Protein AF-A0A655ATF6-F1 (afdb_monomer_lite)

Sequence (159 aa):
MVSARLAGEVTDMRLTHALRATLPPGATTGDARAELAGIVTDLYSRLARHRIALKLVDRCAPELPDLAEVWFGTGRNAQVDAVQAYLVHRERAGLLILPGPAPMVARTIVELCALWAVHLHFDPSPEPWSIVQPGVIDDDAIAATLAEFVVRATTASSD

Structure (mmCIF, N/CA/C/O backbone):
data_AF-A0A655ATF6-F1
#
_entry.id   AF-A0A655ATF6-F1
#
loop_
_atom_site.group_PDB
_atom_site.id
_atom_site.type_symbol
_atom_site.label_atom_id
_atom_site.label_alt_id
_atom_site.label_comp_id
_atom_site.label_asym_id
_atom_site.label_entity_id
_atom_site.label_seq_id
_atom_site.pdbx_PDB_ins_code
_atom_site.Cartn_x
_atom_site.Cartn_y
_atom_site.Cartn_z
_atom_site.occupancy
_atom_site.B_iso_or_equiv
_atom_site.auth_seq_id
_atom_site.auth_comp_id
_atom_site.auth_asym_id
_atom_site.auth_atom_id
_atom_site.pdbx_PDB_model_num
ATOM 1 N N . MET A 1 1 ? -3.102 -3.665 -25.016 1.00 62.56 1 MET A N 1
ATOM 2 C CA . MET A 1 1 ? -2.881 -5.018 -24.453 1.00 62.56 1 MET A CA 1
ATOM 3 C C . MET A 1 1 ? -2.179 -4.960 -23.090 1.00 62.56 1 MET A C 1
ATOM 5 O O . MET A 1 1 ? -2.731 -5.489 -22.139 1.00 62.56 1 MET A O 1
ATOM 9 N N . VAL A 1 2 ? -1.049 -4.246 -22.947 1.00 62.97 2 VAL A N 1
ATOM 10 C CA . VAL A 1 2 ? -0.370 -4.034 -21.643 1.00 62.97 2 VAL A CA 1
ATOM 11 C C . VAL A 1 2 ? -1.137 -3.075 -20.721 1.00 62.97 2 VAL A C 1
ATOM 13 O O . VAL A 1 2 ? -1.405 -3.429 -19.580 1.00 62.97 2 VAL A O 1
ATOM 16 N N . SER A 1 3 ? -1.589 -1.919 -21.222 1.00 63.81 3 SER A N 1
ATOM 17 C CA . SER A 1 3 ? -2.331 -0.935 -20.409 1.00 63.81 3 SER A CA 1
ATOM 18 C C . SER A 1 3 ? -3.657 -1.478 -19.863 1.00 63.81 3 SER A C 1
ATOM 20 O O . SER A 1 3 ? -4.013 -1.195 -18.729 1.00 63.81 3 SER A O 1
ATOM 22 N N . ALA A 1 4 ? -4.361 -2.313 -20.636 1.00 68.00 4 ALA A N 1
ATOM 23 C CA . ALA A 1 4 ? -5.591 -2.972 -20.188 1.00 68.00 4 ALA A CA 1
ATOM 24 C C . ALA A 1 4 ? -5.324 -4.010 -19.084 1.00 68.00 4 ALA A C 1
ATOM 26 O O . ALA A 1 4 ? -6.085 -4.096 -18.127 1.00 68.00 4 ALA A O 1
ATOM 27 N N . ARG A 1 5 ? -4.218 -4.762 -19.184 1.00 72.50 5 ARG A N 1
ATOM 28 C CA . ARG A 1 5 ? -3.791 -5.698 -18.136 1.00 72.50 5 ARG A CA 1
ATOM 29 C C . ARG A 1 5 ? -3.404 -4.961 -16.855 1.00 72.50 5 ARG A C 1
ATOM 31 O O . ARG A 1 5 ? -3.820 -5.374 -15.784 1.00 72.50 5 ARG A O 1
ATOM 38 N N . LEU A 1 6 ? -2.665 -3.859 -16.971 1.00 69.94 6 LEU A N 1
ATOM 39 C CA . LEU A 1 6 ? -2.302 -3.019 -15.828 1.00 69.94 6 LEU A CA 1
ATOM 40 C C . LEU A 1 6 ? -3.542 -2.405 -15.162 1.00 69.94 6 LEU A C 1
ATOM 42 O O . LEU A 1 6 ? -3.659 -2.431 -13.943 1.00 69.94 6 LEU A O 1
ATOM 46 N N . ALA A 1 7 ? -4.495 -1.911 -15.956 1.00 72.69 7 ALA A N 1
ATOM 47 C CA . ALA A 1 7 ? -5.763 -1.397 -15.445 1.00 72.69 7 ALA A CA 1
ATOM 48 C C . ALA A 1 7 ? -6.583 -2.481 -14.722 1.00 72.69 7 ALA A C 1
ATOM 50 O O . ALA A 1 7 ? -7.186 -2.197 -13.688 1.00 72.69 7 ALA A O 1
ATOM 51 N N . GLY A 1 8 ? -6.571 -3.719 -15.231 1.00 74.62 8 GLY A N 1
ATOM 52 C CA . GLY A 1 8 ? -7.157 -4.878 -14.552 1.00 74.62 8 GLY A CA 1
ATOM 53 C C . GLY A 1 8 ? -6.483 -5.160 -13.209 1.00 74.62 8 GLY A C 1
ATOM 54 O O . GLY A 1 8 ? -7.160 -5.198 -12.189 1.00 74.62 8 GLY A O 1
ATOM 55 N N . GLU A 1 9 ? -5.146 -5.238 -13.183 1.00 80.06 9 GLU A N 1
ATOM 56 C CA . GLU A 1 9 ? -4.386 -5.442 -11.941 1.00 80.06 9 GLU A CA 1
ATOM 57 C C . GLU A 1 9 ? -4.723 -4.373 -10.892 1.00 80.06 9 GLU A C 1
ATOM 59 O O . GLU A 1 9 ? -4.994 -4.731 -9.752 1.00 80.06 9 GLU A O 1
ATOM 64 N N . VAL A 1 10 ? -4.781 -3.090 -11.277 1.00 80.56 10 VAL A N 1
ATOM 65 C CA . VAL A 1 10 ? -5.148 -1.977 -10.380 1.00 80.56 10 VAL A CA 1
ATOM 66 C C . VAL A 1 10 ? -6.594 -2.086 -9.893 1.00 80.56 10 VAL A C 1
ATOM 68 O O . VAL A 1 10 ? -6.868 -1.839 -8.719 1.00 80.56 10 VAL A O 1
ATOM 71 N N . THR A 1 11 ? -7.527 -2.461 -10.771 1.00 82.00 11 THR A N 1
ATOM 72 C CA . THR A 1 11 ? -8.952 -2.592 -10.423 1.00 82.00 11 THR A CA 1
ATOM 73 C C . THR A 1 11 ? -9.174 -3.684 -9.384 1.00 82.00 11 THR A C 1
ATOM 75 O O . THR A 1 11 ? -9.959 -3.484 -8.459 1.00 82.00 11 THR A O 1
ATOM 78 N N . ASP A 1 12 ? -8.435 -4.785 -9.505 1.00 87.19 12 ASP A N 1
ATOM 79 C CA . ASP A 1 12 ? -8.555 -5.958 -8.639 1.00 87.19 12 ASP A CA 1
ATOM 80 C C . ASP A 1 12 ? -7.769 -5.819 -7.324 1.00 87.19 12 ASP A C 1
ATOM 82 O O . ASP A 1 12 ? -7.781 -6.730 -6.489 1.00 87.19 12 ASP A O 1
ATOM 86 N N . MET A 1 13 ? -7.024 -4.723 -7.128 1.00 92.50 13 MET A N 1
ATOM 87 C CA . MET A 1 13 ? -6.278 -4.508 -5.888 1.00 92.50 13 MET A CA 1
ATOM 88 C C . MET A 1 13 ? -7.238 -4.435 -4.707 1.00 92.50 13 MET A C 1
ATOM 90 O O . MET A 1 13 ? -8.232 -3.702 -4.731 1.00 92.50 13 MET A O 1
ATOM 94 N N . ARG A 1 14 ? -6.887 -5.113 -3.611 1.00 96.00 14 ARG A N 1
ATOM 95 C CA . ARG A 1 14 ? -7.656 -5.021 -2.362 1.00 96.00 14 ARG A CA 1
ATOM 96 C C . ARG A 1 14 ? -7.772 -3.580 -1.875 1.00 96.00 14 ARG A C 1
ATOM 98 O O . ARG A 1 14 ? -8.826 -3.197 -1.379 1.00 96.00 14 ARG A O 1
ATOM 105 N N . LEU A 1 15 ? -6.735 -2.768 -2.090 1.00 96.12 15 LEU A N 1
ATOM 106 C CA . LEU A 1 15 ? -6.753 -1.334 -1.799 1.00 96.12 15 LEU A CA 1
ATOM 107 C C . LEU A 1 15 ? -7.844 -0.594 -2.586 1.00 96.12 15 LEU A C 1
ATOM 109 O O . LEU A 1 15 ? -8.611 0.172 -2.008 1.00 96.12 15 LEU A O 1
ATOM 113 N N . THR A 1 16 ? -7.955 -0.858 -3.889 1.00 93.44 16 THR A N 1
ATOM 114 C CA . THR A 1 16 ? -8.984 -0.261 -4.749 1.00 93.44 16 THR A CA 1
ATOM 115 C C . THR A 1 16 ? -10.381 -0.656 -4.285 1.00 93.44 16 THR A C 1
ATOM 117 O O . THR A 1 16 ? -11.270 0.193 -4.206 1.00 93.44 16 THR A O 1
ATOM 120 N N . HIS A 1 17 ? -10.585 -1.923 -3.921 1.00 93.88 17 HIS A N 1
ATOM 121 C CA . HIS A 1 17 ? -11.853 -2.375 -3.351 1.00 93.88 17 HIS A CA 1
ATOM 122 C C . HIS A 1 17 ? -12.163 -1.688 -2.015 1.00 93.88 17 HIS A C 1
ATOM 124 O O . HIS A 1 17 ? -13.267 -1.172 -1.851 1.00 93.88 17 HIS A O 1
ATOM 130 N N . ALA A 1 18 ? -11.195 -1.606 -1.102 1.00 94.50 18 ALA A N 1
ATOM 131 C CA . ALA A 1 18 ? -11.358 -0.991 0.214 1.00 94.50 18 ALA A CA 1
ATOM 132 C C . ALA A 1 18 ? -11.671 0.515 0.146 1.00 94.50 18 ALA A C 1
ATOM 134 O O . ALA A 1 18 ? -12.444 1.023 0.961 1.00 94.50 18 ALA A O 1
ATOM 135 N N . LEU A 1 19 ? -11.099 1.225 -0.834 1.00 93.44 19 LEU A N 1
ATOM 136 C CA . LEU A 1 19 ? -11.378 2.642 -1.095 1.00 93.44 19 LEU A CA 1
ATOM 137 C C . LEU A 1 19 ? -12.770 2.878 -1.698 1.00 93.44 19 LEU A C 1
ATOM 139 O O . LEU A 1 19 ? -13.358 3.935 -1.482 1.00 93.44 19 LEU A O 1
ATOM 143 N N . ARG A 1 20 ? -13.298 1.915 -2.463 1.00 92.06 20 ARG A N 1
ATOM 144 C CA . ARG A 1 20 ? -14.636 2.000 -3.077 1.00 92.06 20 ARG A CA 1
ATOM 145 C C . ARG A 1 20 ? -15.744 1.492 -2.156 1.00 92.06 20 ARG A C 1
ATOM 147 O O . ARG A 1 20 ? -16.892 1.904 -2.311 1.00 92.06 20 ARG A O 1
ATOM 154 N N . ALA A 1 21 ? -15.422 0.581 -1.244 1.00 88.81 21 ALA A N 1
ATOM 155 C CA . ALA A 1 21 ? -16.370 0.013 -0.303 1.00 88.81 21 ALA A CA 1
ATOM 156 C C . ALA A 1 21 ? -16.793 1.049 0.746 1.00 88.81 21 ALA A C 1
ATOM 158 O O . ALA A 1 21 ? -15.974 1.775 1.309 1.00 88.81 21 ALA A O 1
ATOM 159 N N . THR A 1 22 ? -18.091 1.097 1.037 1.00 85.81 22 THR A N 1
ATOM 160 C CA . THR A 1 22 ? -18.597 1.833 2.198 1.00 85.81 22 THR A CA 1
ATOM 161 C C . THR A 1 22 ? -18.290 1.034 3.460 1.00 85.81 22 THR A C 1
ATOM 163 O O . THR A 1 22 ? -18.486 -0.182 3.474 1.00 85.81 22 THR A O 1
ATOM 166 N N . LEU A 1 23 ? -17.830 1.705 4.520 1.00 86.31 23 LEU A N 1
ATOM 167 C CA . LEU A 1 23 ? -17.652 1.061 5.820 1.00 86.31 23 LEU A CA 1
ATOM 168 C C . LEU A 1 23 ? -18.994 0.480 6.298 1.00 86.31 23 LEU A C 1
ATOM 170 O O . LEU A 1 23 ? -19.977 1.226 6.369 1.00 86.31 23 LEU A O 1
ATOM 174 N N . PRO A 1 24 ? -19.068 -0.826 6.612 1.00 86.00 24 PRO A N 1
ATOM 175 C CA . PRO A 1 24 ? -20.305 -1.424 7.085 1.00 86.00 24 PRO A CA 1
ATOM 176 C C . PRO A 1 24 ? -20.687 -0.854 8.464 1.00 86.00 24 PRO A C 1
ATOM 178 O O . PRO A 1 24 ? -19.805 -0.564 9.280 1.00 86.00 24 PRO A O 1
ATOM 181 N N . PRO A 1 25 ? -21.991 -0.701 8.764 1.00 86.19 25 PRO A N 1
ATOM 182 C CA . PRO A 1 25 ? -22.438 -0.323 10.099 1.00 86.19 25 PRO A CA 1
ATOM 183 C C . PRO A 1 25 ? -21.908 -1.311 11.144 1.00 86.19 25 PRO A C 1
ATOM 185 O O . PRO A 1 25 ? -22.097 -2.517 11.006 1.00 86.19 25 PRO A O 1
ATOM 188 N N . GLY A 1 26 ? -21.252 -0.799 12.186 1.00 88.56 26 GLY A N 1
ATOM 189 C CA . GLY A 1 26 ? -20.668 -1.633 13.240 1.00 88.56 26 GLY A CA 1
ATOM 190 C C . GLY A 1 26 ? -19.315 -2.264 12.897 1.00 88.56 26 GLY A C 1
ATOM 191 O O . GLY A 1 26 ? -18.899 -3.165 13.619 1.00 88.56 26 GLY A O 1
ATOM 192 N N . ALA A 1 27 ? -18.629 -1.804 11.840 1.00 91.19 27 ALA A N 1
ATOM 193 C CA . ALA A 1 27 ? -17.246 -2.195 11.561 1.00 91.19 27 ALA A CA 1
ATOM 194 C C . ALA A 1 27 ? -16.369 -2.058 12.814 1.00 91.19 27 ALA A C 1
ATOM 196 O O . ALA A 1 27 ? -16.398 -1.035 13.503 1.00 91.19 27 ALA A O 1
ATOM 197 N N . THR A 1 28 ? -15.586 -3.092 13.101 1.00 93.56 28 THR A N 1
ATOM 198 C CA . THR A 1 28 ? -14.729 -3.146 14.284 1.00 93.56 28 THR A CA 1
ATOM 199 C C . THR A 1 28 ? -13.279 -2.811 13.940 1.00 93.56 28 THR A C 1
ATOM 201 O O . THR A 1 28 ? -12.847 -2.873 12.786 1.00 93.56 28 THR A O 1
ATOM 204 N N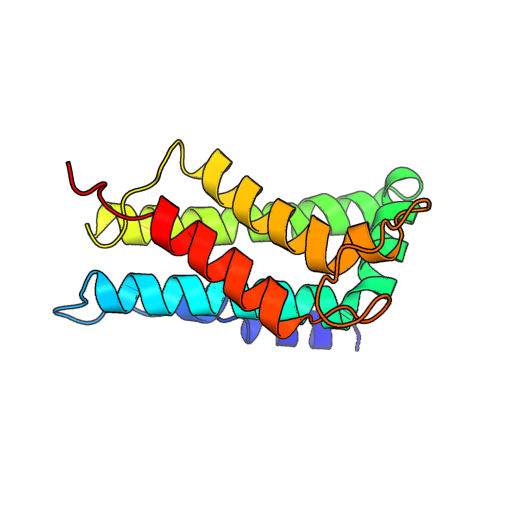 . THR A 1 29 ? -12.478 -2.510 14.963 1.00 93.38 29 THR A N 1
ATOM 205 C CA . THR A 1 29 ? -11.021 -2.394 14.803 1.00 93.38 29 THR A CA 1
ATOM 206 C C . THR A 1 29 ? -10.404 -3.709 14.317 1.00 93.38 29 THR A C 1
ATOM 208 O O . THR A 1 29 ? -9.440 -3.683 13.560 1.00 93.38 29 THR A O 1
ATOM 211 N N . GLY A 1 30 ? -10.972 -4.862 14.693 1.00 93.81 30 GLY A N 1
ATOM 212 C CA . GLY A 1 30 ? -10.557 -6.175 14.193 1.00 93.81 30 GLY A CA 1
ATOM 213 C C . GLY A 1 30 ? -10.746 -6.317 12.682 1.00 93.81 30 GLY A C 1
ATOM 214 O O . GLY A 1 30 ? -9.828 -6.768 11.995 1.00 93.81 30 GLY A O 1
ATOM 215 N N . ASP A 1 31 ? -11.880 -5.851 12.155 1.00 94.12 31 ASP A N 1
ATOM 216 C CA . ASP A 1 31 ? -12.169 -5.881 10.716 1.00 94.12 31 ASP A CA 1
ATOM 217 C C . ASP A 1 31 ? -11.190 -5.000 9.933 1.00 94.12 31 ASP A C 1
ATOM 219 O O . ASP A 1 31 ? -10.628 -5.431 8.927 1.00 94.12 31 ASP A O 1
ATOM 223 N N . ALA A 1 32 ? -10.915 -3.789 10.427 1.00 93.94 32 ALA A N 1
ATOM 224 C CA . ALA A 1 32 ? -9.972 -2.873 9.786 1.00 93.94 32 ALA A CA 1
ATOM 225 C C . ALA A 1 32 ? -8.525 -3.394 9.808 1.00 93.94 32 ALA A C 1
ATOM 227 O O . ALA A 1 32 ? -7.783 -3.197 8.843 1.00 93.94 32 ALA A O 1
ATOM 228 N N . ARG A 1 33 ? -8.121 -4.094 10.877 1.00 94.88 33 ARG A N 1
ATOM 229 C CA . ARG A 1 33 ? -6.815 -4.771 10.947 1.00 94.88 33 ARG A CA 1
ATOM 230 C C . ARG A 1 33 ? -6.716 -5.888 9.911 1.00 94.88 33 ARG A C 1
ATOM 232 O O . ARG A 1 33 ? -5.718 -5.960 9.199 1.00 94.88 33 ARG A O 1
ATOM 239 N N . ALA A 1 34 ? -7.745 -6.728 9.796 1.00 96.06 34 ALA A N 1
ATOM 240 C CA . ALA A 1 34 ? -7.783 -7.800 8.803 1.00 96.06 34 ALA A CA 1
ATOM 241 C C . ALA A 1 34 ? -7.790 -7.250 7.364 1.00 96.06 34 ALA A C 1
ATOM 243 O O . ALA A 1 34 ? -7.090 -7.772 6.493 1.00 96.06 34 ALA A O 1
ATOM 244 N N . GLU A 1 35 ? -8.533 -6.166 7.119 1.00 96.94 35 GLU A N 1
ATOM 245 C CA . GLU A 1 35 ? -8.546 -5.457 5.838 1.00 96.94 35 GLU A CA 1
ATOM 246 C C . GLU A 1 35 ? -7.153 -4.904 5.492 1.00 96.94 35 GLU A C 1
ATOM 248 O O . GLU A 1 35 ? -6.639 -5.189 4.407 1.00 96.94 35 GLU A O 1
ATOM 253 N N . LEU A 1 36 ? -6.499 -4.198 6.424 1.00 97.62 36 LEU A N 1
ATOM 254 C CA . LEU A 1 36 ? -5.153 -3.648 6.232 1.00 97.62 36 LEU A CA 1
ATOM 255 C C . LEU A 1 36 ? -4.105 -4.745 6.000 1.00 97.62 36 LEU A C 1
ATOM 257 O O . LEU A 1 36 ? -3.313 -4.629 5.065 1.00 97.62 36 LEU A O 1
ATOM 261 N N . ALA A 1 37 ? -4.126 -5.830 6.781 1.00 98.25 37 ALA A N 1
ATOM 262 C CA . ALA A 1 37 ? -3.250 -6.981 6.555 1.00 98.25 37 ALA A CA 1
ATOM 263 C C . ALA A 1 37 ? -3.431 -7.557 5.144 1.00 98.25 37 ALA A C 1
ATOM 265 O O . ALA A 1 37 ? -2.456 -7.839 4.442 1.00 98.25 37 ALA A O 1
ATOM 266 N N . GLY A 1 38 ? -4.686 -7.680 4.704 1.00 98.19 38 GLY A N 1
ATOM 267 C CA . GLY A 1 38 ? -5.025 -8.120 3.358 1.00 98.19 38 GLY A CA 1
ATOM 268 C C . GLY A 1 38 ? -4.489 -7.185 2.275 1.00 98.19 38 GLY A C 1
ATOM 269 O O . GLY A 1 38 ? -3.966 -7.666 1.275 1.00 98.19 38 GLY A O 1
ATOM 270 N N . ILE A 1 39 ? -4.591 -5.868 2.467 1.00 98.19 39 ILE A N 1
ATOM 271 C CA . ILE A 1 39 ? -4.065 -4.860 1.534 1.00 98.19 39 ILE A CA 1
ATOM 272 C C . ILE A 1 39 ? -2.541 -4.955 1.417 1.00 98.19 39 ILE A C 1
ATOM 274 O O . ILE A 1 39 ? -2.025 -4.970 0.303 1.00 98.19 39 ILE A O 1
ATOM 278 N N . VAL A 1 40 ? -1.825 -5.044 2.542 1.00 98.44 40 VAL A N 1
ATOM 279 C CA . VAL A 1 40 ? -0.355 -5.150 2.549 1.00 98.44 40 VAL A CA 1
ATOM 280 C C . VAL A 1 40 ? 0.098 -6.444 1.872 1.00 98.44 40 VAL A C 1
ATOM 282 O O . VAL A 1 40 ? 0.993 -6.414 1.029 1.00 98.44 40 VAL A O 1
ATOM 285 N N . THR A 1 41 ? -0.569 -7.561 2.174 1.00 98.44 41 THR A N 1
ATOM 286 C CA . THR A 1 41 ? -0.284 -8.862 1.552 1.00 98.44 41 THR A CA 1
ATOM 287 C C . THR A 1 41 ? -0.523 -8.819 0.039 1.00 98.44 41 THR A C 1
ATOM 289 O O . THR A 1 41 ? 0.349 -9.208 -0.730 1.00 98.44 41 THR A O 1
ATOM 292 N N . ASP A 1 42 ? -1.666 -8.287 -0.410 1.00 98.00 42 ASP A N 1
ATOM 293 C CA . ASP A 1 42 ? -1.995 -8.158 -1.838 1.00 98.00 42 ASP A CA 1
ATOM 294 C C . ASP A 1 42 ? -1.005 -7.249 -2.582 1.00 98.00 42 ASP A C 1
ATOM 296 O O . ASP A 1 42 ? -0.537 -7.602 -3.668 1.00 98.00 42 ASP A O 1
ATOM 300 N N . LEU A 1 43 ? -0.631 -6.112 -1.983 1.00 96.62 43 LEU A N 1
ATOM 301 C CA . LEU A 1 43 ? 0.379 -5.211 -2.536 1.00 96.62 43 LEU A CA 1
ATOM 302 C C . LEU A 1 43 ? 1.719 -5.933 -2.714 1.00 96.62 43 LEU A C 1
ATOM 304 O O . LEU A 1 43 ? 2.295 -5.890 -3.804 1.00 96.62 43 LEU A O 1
ATOM 308 N N . TYR A 1 44 ? 2.190 -6.627 -1.676 1.00 97.00 44 TYR A N 1
ATOM 309 C CA . TYR A 1 44 ? 3.419 -7.411 -1.739 1.00 97.00 44 TYR A CA 1
ATOM 310 C C . TYR A 1 44 ? 3.358 -8.460 -2.855 1.00 97.00 44 TYR A C 1
ATOM 312 O O . TYR A 1 44 ? 4.216 -8.461 -3.737 1.00 97.00 44 TYR A O 1
ATOM 320 N N . SER A 1 45 ? 2.326 -9.311 -2.876 1.00 95.75 45 SER A N 1
ATOM 321 C CA . SER A 1 45 ? 2.209 -10.403 -3.852 1.00 95.75 45 SER A CA 1
ATOM 322 C C . SER A 1 45 ? 2.187 -9.897 -5.297 1.00 95.75 45 SER A C 1
ATOM 324 O O . SER A 1 45 ? 2.749 -10.533 -6.193 1.00 95.75 45 SER A O 1
ATOM 326 N N . ARG A 1 46 ? 1.565 -8.740 -5.550 1.00 94.25 46 ARG A N 1
ATOM 327 C CA . ARG A 1 46 ? 1.543 -8.111 -6.880 1.00 94.25 46 ARG A CA 1
ATOM 328 C C . ARG A 1 46 ? 2.913 -7.574 -7.283 1.00 94.25 46 ARG A C 1
ATOM 330 O O . ARG A 1 46 ? 3.340 -7.806 -8.415 1.00 94.25 46 ARG A O 1
ATOM 337 N N . LEU A 1 47 ? 3.623 -6.910 -6.370 1.00 93.75 47 LEU A N 1
ATOM 338 C CA . LEU A 1 47 ? 4.996 -6.455 -6.613 1.00 93.75 47 LEU A CA 1
ATOM 339 C C . LEU A 1 47 ? 5.932 -7.644 -6.867 1.00 93.75 47 LEU A C 1
ATOM 341 O O . LEU A 1 47 ? 6.666 -7.653 -7.854 1.00 93.75 47 LEU A O 1
ATOM 345 N N . ALA A 1 48 ? 5.833 -8.683 -6.039 1.00 93.75 48 ALA A N 1
ATOM 346 C CA . ALA A 1 48 ? 6.592 -9.922 -6.141 1.00 93.75 48 ALA A CA 1
ATOM 347 C C . ALA A 1 48 ? 6.405 -10.586 -7.514 1.00 93.75 48 ALA A C 1
ATOM 349 O O . ALA A 1 48 ? 7.384 -10.861 -8.212 1.00 93.75 48 ALA A O 1
ATOM 350 N N . ARG A 1 49 ? 5.152 -10.742 -7.963 1.00 92.94 49 ARG A N 1
ATOM 351 C CA . ARG A 1 49 ? 4.802 -11.310 -9.278 1.00 92.94 49 ARG A CA 1
ATOM 352 C C . ARG A 1 49 ? 5.444 -10.564 -10.452 1.00 92.94 49 ARG A C 1
ATOM 354 O O . ARG A 1 49 ? 5.724 -11.169 -11.486 1.00 92.94 49 ARG A O 1
ATOM 361 N N . HIS A 1 50 ? 5.668 -9.259 -10.311 1.00 91.75 50 HIS A N 1
ATOM 362 C CA . HIS A 1 50 ? 6.181 -8.396 -11.375 1.00 91.75 50 HIS A CA 1
ATOM 363 C C . HIS A 1 50 ? 7.606 -7.882 -11.124 1.00 91.75 50 HIS A C 1
ATOM 365 O O . HIS A 1 50 ? 8.068 -7.005 -11.857 1.00 91.75 50 HIS A O 1
ATOM 371 N N . ARG A 1 51 ? 8.336 -8.450 -10.154 1.00 92.62 51 ARG A N 1
ATOM 372 C CA . ARG A 1 51 ? 9.614 -7.912 -9.650 1.00 92.62 51 ARG A CA 1
ATOM 373 C C . ARG A 1 51 ? 10.654 -7.604 -10.727 1.00 92.62 51 ARG A C 1
ATOM 375 O O . ARG A 1 51 ? 11.300 -6.565 -10.670 1.00 92.62 51 ARG A O 1
ATOM 382 N N . ILE A 1 52 ? 10.782 -8.458 -11.745 1.00 92.06 52 ILE A N 1
ATOM 383 C CA . ILE A 1 52 ? 11.746 -8.253 -12.839 1.00 92.06 52 ILE A CA 1
ATOM 384 C C . ILE A 1 52 ? 11.363 -7.035 -13.680 1.00 92.06 52 ILE A C 1
ATOM 386 O O . ILE A 1 52 ? 12.201 -6.172 -13.931 1.00 92.06 52 ILE A O 1
ATOM 390 N N . ALA A 1 53 ? 10.096 -6.941 -14.087 1.00 90.81 53 ALA A N 1
ATOM 391 C CA . ALA A 1 53 ? 9.611 -5.823 -14.889 1.00 90.81 53 ALA A CA 1
ATOM 392 C C . ALA A 1 53 ? 9.698 -4.507 -14.108 1.00 90.81 53 ALA A C 1
ATOM 394 O O . ALA A 1 53 ? 10.173 -3.508 -14.640 1.00 90.81 53 ALA A O 1
ATOM 395 N N . LEU A 1 54 ? 9.308 -4.529 -12.831 1.00 90.88 54 LEU A N 1
ATOM 396 C CA . LEU A 1 54 ? 9.400 -3.370 -11.947 1.00 90.88 54 LEU A CA 1
ATOM 397 C C . LEU A 1 54 ? 10.852 -2.926 -11.769 1.00 90.88 54 LEU A C 1
ATOM 399 O O . LEU A 1 54 ? 11.132 -1.737 -11.876 1.00 90.88 54 LEU A O 1
ATOM 403 N N . LYS A 1 55 ? 11.797 -3.858 -11.572 1.00 92.00 55 LYS A N 1
ATOM 404 C CA . LYS A 1 55 ? 13.210 -3.491 -11.432 1.00 92.00 55 LYS A CA 1
ATOM 405 C C . LYS A 1 55 ? 13.812 -2.957 -12.727 1.00 92.00 55 LYS A C 1
ATOM 407 O O . LYS A 1 55 ? 14.614 -2.030 -12.675 1.00 92.00 55 LYS A O 1
ATOM 412 N N . LEU A 1 56 ? 13.427 -3.511 -13.873 1.00 92.06 56 LEU A N 1
ATOM 413 C CA . LEU A 1 56 ? 13.850 -2.994 -15.171 1.00 92.06 56 LEU A CA 1
ATOM 414 C C . LEU A 1 56 ? 13.377 -1.547 -15.359 1.00 92.06 56 LEU A C 1
ATOM 416 O O . LEU A 1 56 ? 14.188 -0.677 -15.659 1.00 92.06 56 LEU A O 1
ATOM 420 N N . VAL A 1 57 ? 12.088 -1.281 -15.121 1.00 90.19 57 VAL A N 1
ATOM 421 C CA . VAL A 1 57 ? 11.519 0.070 -15.227 1.00 90.19 57 VAL A CA 1
ATOM 422 C C . VAL A 1 57 ? 12.201 1.034 -14.254 1.00 90.19 57 VAL A C 1
ATOM 424 O O . VAL A 1 57 ? 12.611 2.111 -14.674 1.00 90.19 57 VAL A O 1
ATOM 427 N N . ASP A 1 58 ? 12.404 0.627 -12.999 1.00 90.94 58 ASP A N 1
ATOM 428 C CA . ASP A 1 58 ? 13.107 1.403 -11.968 1.00 90.94 58 ASP A CA 1
ATOM 429 C C . ASP A 1 58 ? 14.525 1.819 -12.396 1.00 90.94 58 ASP A C 1
ATOM 431 O O . ASP A 1 58 ? 14.937 2.956 -12.180 1.00 90.94 58 ASP A O 1
ATOM 435 N N . ARG A 1 59 ? 15.266 0.916 -13.052 1.00 91.88 59 ARG A N 1
ATOM 436 C CA . ARG A 1 59 ? 16.627 1.184 -13.542 1.00 91.88 59 ARG A CA 1
ATOM 437 C C . ARG A 1 59 ? 16.655 2.071 -14.785 1.00 91.88 59 ARG A C 1
ATOM 439 O O . ARG A 1 59 ? 17.591 2.847 -14.928 1.00 91.88 59 ARG A O 1
ATOM 446 N N . CYS A 1 60 ? 15.667 1.952 -15.669 1.00 91.81 60 CYS A N 1
ATOM 447 C CA . CYS A 1 60 ? 15.617 2.704 -16.925 1.00 91.81 60 CYS A CA 1
ATOM 448 C C . CYS A 1 60 ? 14.971 4.089 -16.782 1.00 91.81 60 CYS A C 1
ATOM 450 O O . CYS A 1 60 ? 15.294 4.990 -17.551 1.00 91.81 60 CYS A O 1
ATOM 452 N N . ALA A 1 61 ? 14.059 4.270 -15.823 1.00 90.44 61 ALA A N 1
ATOM 453 C CA . ALA A 1 61 ? 13.304 5.508 -15.638 1.00 90.44 61 ALA A CA 1
ATOM 454 C C . ALA A 1 61 ? 14.181 6.778 -15.574 1.00 90.44 61 ALA A C 1
ATOM 456 O O . ALA A 1 61 ? 13.840 7.734 -16.263 1.00 90.44 61 ALA A O 1
ATOM 457 N N . PRO A 1 62 ? 15.320 6.824 -14.851 1.00 89.25 62 PRO A N 1
ATOM 458 C CA . PRO A 1 62 ? 16.145 8.035 -14.781 1.00 89.25 62 PRO A CA 1
ATOM 459 C C . PRO A 1 62 ? 16.700 8.516 -16.131 1.00 89.25 62 PRO A C 1
ATOM 461 O O . PRO A 1 62 ? 17.008 9.696 -16.275 1.00 89.25 62 PRO A O 1
ATOM 464 N N . GLU A 1 63 ? 16.829 7.618 -17.110 1.00 93.25 63 GLU A N 1
ATOM 465 C CA . GLU A 1 63 ? 17.389 7.911 -18.436 1.00 93.25 63 GLU A CA 1
ATOM 466 C C . GLU A 1 63 ? 16.304 8.179 -19.494 1.00 93.25 63 GLU A C 1
ATOM 468 O O . GLU A 1 63 ? 16.610 8.629 -20.598 1.00 93.25 63 GLU A O 1
ATOM 473 N N . LEU A 1 64 ? 15.032 7.924 -19.171 1.00 92.69 64 LEU A N 1
ATOM 474 C CA . LEU A 1 64 ? 13.897 8.017 -20.088 1.00 92.69 64 LEU A CA 1
ATOM 475 C C . LEU A 1 64 ? 12.780 8.865 -19.448 1.00 92.69 64 LEU A C 1
ATOM 477 O O . LEU A 1 64 ? 11.975 8.321 -18.692 1.00 92.69 64 LEU A O 1
ATOM 481 N N . PRO A 1 65 ? 12.690 10.178 -19.746 1.00 87.81 65 PRO A N 1
ATOM 482 C CA . PRO A 1 65 ? 11.760 11.097 -19.078 1.00 87.81 65 PRO A CA 1
ATOM 483 C C . PRO A 1 65 ? 10.293 10.645 -19.093 1.00 87.81 65 PRO A C 1
ATOM 485 O O . PRO A 1 65 ? 9.643 10.640 -18.049 1.00 87.81 65 PRO A O 1
ATOM 488 N N . ASP A 1 66 ? 9.802 10.172 -20.239 1.00 85.75 66 ASP A N 1
ATOM 489 C CA . ASP A 1 66 ? 8.425 9.677 -20.373 1.00 85.75 66 ASP A CA 1
ATOM 490 C C . ASP A 1 66 ? 8.178 8.447 -19.480 1.00 85.75 66 ASP A C 1
ATOM 492 O O . ASP A 1 66 ? 7.102 8.270 -18.908 1.00 85.75 66 ASP A O 1
ATOM 496 N N . LEU A 1 67 ? 9.196 7.595 -19.312 1.00 85.44 67 LEU A N 1
ATOM 497 C CA . LEU A 1 67 ? 9.122 6.444 -18.417 1.00 85.44 67 LEU A CA 1
ATOM 498 C C . LEU A 1 67 ? 9.188 6.873 -16.948 1.00 85.44 67 LEU A C 1
ATOM 500 O O . LEU A 1 67 ? 8.489 6.285 -16.126 1.00 85.44 67 LEU A O 1
ATOM 504 N N . ALA A 1 68 ? 9.986 7.890 -16.611 1.00 84.69 68 ALA A N 1
ATOM 505 C CA . ALA A 1 68 ? 10.050 8.451 -15.263 1.00 84.69 68 ALA A CA 1
ATOM 506 C C . ALA A 1 68 ? 8.701 9.020 -14.814 1.00 84.69 68 ALA A C 1
ATOM 508 O O . ALA A 1 68 ? 8.283 8.767 -13.683 1.00 84.69 68 ALA A O 1
ATOM 509 N N . GLU A 1 69 ? 8.005 9.751 -15.688 1.00 85.56 69 GLU A N 1
ATOM 510 C CA . GLU A 1 69 ? 6.682 10.303 -15.387 1.00 85.56 69 GLU A CA 1
ATOM 511 C C . GLU A 1 69 ? 5.674 9.190 -15.079 1.00 85.56 69 GLU A C 1
ATOM 513 O O . GLU A 1 69 ? 4.982 9.223 -14.055 1.00 85.56 69 GLU A O 1
ATOM 518 N N . VAL A 1 70 ? 5.646 8.152 -15.917 1.00 83.69 70 VAL A N 1
ATOM 519 C CA . VAL A 1 70 ? 4.763 7.003 -15.707 1.00 83.69 70 VAL A CA 1
ATOM 520 C C . VAL A 1 70 ? 5.145 6.252 -14.428 1.00 83.69 70 VAL A C 1
ATOM 522 O O . VAL A 1 70 ? 4.275 5.965 -13.604 1.00 83.69 70 VAL A O 1
ATOM 525 N N . TRP A 1 71 ? 6.432 5.962 -14.226 1.00 84.00 71 TRP A N 1
ATOM 526 C CA . TRP A 1 71 ? 6.927 5.157 -13.110 1.00 84.00 71 TRP A CA 1
ATOM 527 C C . TRP A 1 71 ? 6.769 5.850 -11.756 1.00 84.00 71 TRP A C 1
ATOM 529 O O . TRP A 1 71 ? 6.149 5.296 -10.844 1.00 84.00 71 TRP A O 1
ATOM 539 N N . PHE A 1 72 ? 7.297 7.066 -11.614 1.00 81.81 72 PHE A N 1
ATOM 540 C CA . PHE A 1 72 ? 7.281 7.782 -10.342 1.00 81.81 72 PHE A CA 1
ATOM 541 C C . PHE A 1 72 ? 5.942 8.472 -10.090 1.00 81.81 72 PHE A C 1
ATOM 543 O O . PHE A 1 72 ? 5.462 8.430 -8.962 1.00 81.81 72 PHE A O 1
ATOM 550 N N . GLY A 1 73 ? 5.319 9.061 -11.114 1.00 80.56 73 GLY A N 1
ATOM 551 C CA . GLY A 1 73 ? 4.028 9.738 -10.996 1.00 80.56 73 GLY A CA 1
ATOM 552 C C . GLY A 1 73 ? 2.871 8.748 -10.882 1.00 80.56 73 GLY A C 1
ATOM 553 O O . GLY A 1 73 ? 2.350 8.499 -9.795 1.00 80.56 73 GLY A O 1
ATOM 554 N N . THR A 1 74 ? 2.470 8.168 -12.014 1.00 77.19 74 THR A N 1
ATOM 555 C CA . THR A 1 74 ? 1.261 7.324 -12.088 1.00 77.19 74 THR A CA 1
ATOM 556 C C . THR A 1 74 ? 1.417 5.940 -11.457 1.00 77.19 74 THR A C 1
ATOM 558 O O . THR A 1 74 ? 0.420 5.303 -11.129 1.00 77.19 74 THR A O 1
ATOM 561 N N . GLY A 1 75 ? 2.652 5.468 -11.288 1.00 81.25 75 GLY A N 1
ATOM 562 C CA . GLY A 1 75 ? 2.969 4.222 -10.604 1.00 81.25 75 GLY A CA 1
ATOM 563 C C . GLY A 1 75 ? 3.109 4.434 -9.101 1.00 81.25 75 GLY A C 1
ATOM 564 O O . GLY A 1 75 ? 2.160 4.269 -8.338 1.00 81.25 75 GLY A O 1
ATOM 565 N N . ARG A 1 76 ? 4.320 4.777 -8.661 1.00 85.62 76 ARG A N 1
ATOM 566 C CA . ARG A 1 76 ? 4.685 4.776 -7.241 1.00 85.62 76 ARG A CA 1
ATOM 567 C C . ARG A 1 76 ? 3.927 5.817 -6.415 1.00 85.62 76 ARG A C 1
ATOM 569 O O . ARG A 1 76 ? 3.386 5.459 -5.371 1.00 85.62 76 ARG A O 1
ATOM 576 N N . ASN A 1 77 ? 3.871 7.077 -6.852 1.00 88.94 77 ASN A N 1
ATOM 577 C CA . ASN A 1 77 ? 3.217 8.129 -6.067 1.00 88.94 77 ASN A CA 1
ATOM 578 C C . ASN A 1 77 ? 1.706 7.895 -5.961 1.00 88.94 77 ASN A C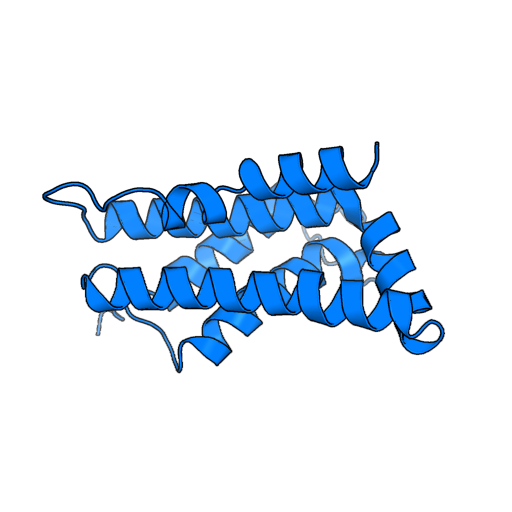 1
ATOM 580 O O . ASN A 1 77 ? 1.168 7.970 -4.862 1.00 88.94 77 ASN A O 1
ATOM 584 N N . ALA A 1 78 ? 1.047 7.489 -7.050 1.00 90.62 78 ALA A N 1
ATOM 585 C CA . ALA A 1 78 ? -0.376 7.148 -7.017 1.00 90.62 78 ALA A CA 1
ATOM 586 C C . ALA A 1 78 ? -0.702 6.025 -6.012 1.00 90.62 78 ALA A C 1
ATOM 588 O O . ALA A 1 78 ? -1.730 6.078 -5.336 1.00 90.62 78 ALA A O 1
ATOM 589 N N . GLN A 1 79 ? 0.176 5.024 -5.870 1.00 92.06 79 GLN A N 1
ATOM 590 C CA . GLN A 1 79 ? -0.003 3.964 -4.871 1.00 92.06 79 GLN A CA 1
ATOM 591 C C . GLN A 1 79 ? 0.175 4.474 -3.439 1.00 92.06 79 GLN A C 1
ATOM 593 O O . GLN A 1 79 ? -0.612 4.121 -2.561 1.00 92.06 79 GLN A O 1
ATOM 598 N N . VAL A 1 80 ? 1.168 5.335 -3.196 1.00 96.56 80 VAL A N 1
ATOM 599 C CA . VAL A 1 80 ? 1.345 5.986 -1.887 1.00 96.56 80 VAL A CA 1
ATOM 600 C C . VAL A 1 80 ? 0.115 6.821 -1.531 1.00 96.56 80 VAL A C 1
ATOM 602 O O . VAL A 1 80 ? -0.403 6.692 -0.422 1.00 96.56 80 VAL A O 1
ATOM 605 N N . ASP A 1 81 ? -0.400 7.609 -2.474 1.00 96.69 81 ASP A N 1
ATOM 606 C CA . ASP A 1 81 ? -1.584 8.447 -2.272 1.00 96.69 81 ASP A CA 1
ATOM 607 C C . ASP A 1 81 ? -2.833 7.605 -1.967 1.00 96.69 81 ASP A C 1
ATOM 609 O O . ASP A 1 81 ? -3.608 7.940 -1.068 1.00 96.69 81 ASP A O 1
ATOM 613 N N . ALA A 1 82 ? -3.012 6.476 -2.658 1.00 96.25 82 ALA A N 1
ATOM 614 C CA . ALA A 1 82 ? -4.119 5.555 -2.412 1.00 96.25 82 ALA A CA 1
ATOM 615 C C . ALA A 1 82 ? -4.038 4.909 -1.017 1.00 96.25 82 ALA A C 1
ATOM 617 O O . ALA A 1 82 ? -5.039 4.870 -0.295 1.00 96.25 82 ALA A O 1
ATOM 618 N N . VAL A 1 83 ? -2.849 4.453 -0.598 1.00 98.00 83 VAL A N 1
ATOM 619 C CA . VAL A 1 83 ? -2.635 3.918 0.759 1.00 98.00 83 VAL A CA 1
ATOM 620 C C . VAL A 1 83 ? -2.887 5.008 1.801 1.00 98.00 83 VAL A C 1
ATOM 622 O O . VAL A 1 83 ? -3.577 4.762 2.789 1.00 98.00 83 VAL A O 1
ATOM 625 N N . GLN A 1 84 ? -2.404 6.231 1.575 1.00 98.38 84 GLN A N 1
ATOM 626 C CA . GLN A 1 84 ? -2.653 7.361 2.469 1.00 98.38 84 GLN A CA 1
ATOM 627 C C . GLN A 1 84 ? -4.151 7.651 2.604 1.00 98.38 84 GLN A C 1
ATOM 629 O O . GLN A 1 84 ? -4.642 7.817 3.721 1.00 98.38 84 GLN A O 1
ATOM 634 N N . ALA A 1 85 ? -4.885 7.698 1.490 1.00 98.12 85 ALA A N 1
ATOM 635 C CA . ALA A 1 85 ? -6.323 7.942 1.494 1.00 98.12 85 ALA A CA 1
ATOM 636 C C . ALA A 1 85 ? -7.074 6.877 2.307 1.00 98.12 85 ALA A C 1
ATOM 638 O O . ALA A 1 85 ? -7.945 7.219 3.111 1.00 98.12 85 ALA A O 1
ATOM 639 N N . TYR A 1 86 ? -6.691 5.607 2.153 1.00 98.00 86 TYR A N 1
ATOM 640 C CA . TYR A 1 86 ? -7.236 4.503 2.939 1.00 98.00 86 TYR A CA 1
ATOM 641 C C . TYR A 1 86 ? -6.965 4.694 4.437 1.00 98.00 86 TYR A C 1
ATOM 643 O O . TYR A 1 86 ? -7.902 4.688 5.238 1.00 98.00 86 TYR A O 1
ATOM 651 N N . LEU A 1 87 ? -5.704 4.925 4.816 1.00 97.88 87 LEU A N 1
ATOM 652 C CA . LEU A 1 87 ? -5.297 5.077 6.216 1.00 97.88 87 LEU A CA 1
ATOM 653 C C . LEU A 1 87 ? -6.033 6.234 6.899 1.00 97.88 87 LEU A C 1
ATOM 655 O O . LEU A 1 87 ? -6.607 6.046 7.967 1.00 97.88 87 LEU A O 1
ATOM 659 N N . VAL A 1 88 ? -6.087 7.403 6.252 1.00 97.69 88 VAL A N 1
ATOM 660 C CA . VAL A 1 88 ? -6.795 8.585 6.770 1.00 97.69 88 VAL A CA 1
ATOM 661 C C . VAL A 1 88 ? -8.285 8.306 6.934 1.00 97.69 88 VAL A C 1
ATOM 663 O O . VAL A 1 88 ? -8.893 8.725 7.919 1.00 97.69 88 VAL A O 1
ATOM 666 N N . HIS A 1 89 ? -8.898 7.609 5.978 1.00 96.38 89 HIS A N 1
ATOM 667 C CA . HIS A 1 89 ? -10.315 7.286 6.063 1.00 96.38 89 HIS A CA 1
ATOM 668 C C . HIS A 1 89 ? -10.612 6.363 7.255 1.00 96.38 89 HIS A C 1
ATOM 670 O O . HIS A 1 89 ? -11.566 6.609 7.994 1.00 96.38 89 HIS A O 1
ATOM 676 N N . ARG A 1 90 ? -9.798 5.322 7.472 1.00 96.25 90 ARG A N 1
ATOM 677 C CA . ARG A 1 90 ? -9.985 4.378 8.587 1.00 96.25 90 ARG A CA 1
ATOM 678 C C . ARG A 1 90 ? -9.622 4.992 9.946 1.00 96.25 90 ARG A C 1
ATOM 680 O O . ARG A 1 90 ? -10.314 4.723 10.925 1.00 96.25 90 ARG A O 1
ATOM 687 N N . GLU A 1 91 ? -8.616 5.863 10.007 1.00 96.31 91 GLU A N 1
ATOM 688 C CA . GLU A 1 91 ? -8.266 6.625 11.215 1.00 96.31 91 GLU A CA 1
ATOM 689 C C . GLU A 1 91 ? -9.399 7.573 11.634 1.00 96.31 91 GLU A C 1
ATOM 691 O O . GLU A 1 91 ? -9.824 7.566 12.787 1.00 96.31 91 GLU A O 1
ATOM 696 N N . ARG A 1 92 ? -9.977 8.327 10.688 1.00 95.25 92 ARG A N 1
ATOM 697 C CA . ARG A 1 92 ? -11.123 9.217 10.962 1.00 95.25 92 ARG A CA 1
ATOM 698 C C . ARG A 1 92 ? -12.370 8.473 11.434 1.00 95.25 92 ARG A C 1
ATOM 700 O O . ARG A 1 92 ? -13.182 9.052 12.148 1.00 95.25 92 ARG A O 1
ATOM 707 N N . ALA A 1 93 ? -12.522 7.212 11.037 1.00 93.81 93 ALA A N 1
ATOM 708 C CA . ALA A 1 93 ? -13.587 6.336 11.512 1.00 93.81 93 ALA A CA 1
ATOM 709 C C . ALA A 1 93 ? -13.297 5.718 12.898 1.00 93.81 93 ALA A C 1
ATOM 711 O O . ALA A 1 93 ? -14.119 4.958 13.401 1.00 93.81 93 ALA A O 1
ATOM 712 N N . GLY A 1 94 ? -12.143 6.013 13.511 1.00 94.75 94 GLY A N 1
ATOM 713 C CA . GLY A 1 94 ? -11.722 5.443 14.794 1.00 94.75 94 GLY A CA 1
ATOM 714 C C . GLY A 1 94 ? -11.313 3.968 14.716 1.00 94.75 94 GLY A C 1
ATOM 715 O O . GLY A 1 94 ? -11.263 3.293 15.741 1.00 94.75 94 GLY A O 1
ATOM 716 N N . LEU A 1 95 ? -11.052 3.449 13.511 1.00 95.12 95 LEU A N 1
ATOM 717 C CA . LEU A 1 95 ? -10.773 2.028 13.280 1.00 95.12 95 LEU A CA 1
ATOM 718 C C . LEU A 1 95 ? -9.276 1.691 13.307 1.00 95.12 95 LEU A C 1
ATOM 720 O O . LEU A 1 95 ? -8.914 0.557 13.618 1.00 95.12 95 LEU A O 1
ATOM 724 N N . LEU A 1 96 ? -8.422 2.667 12.990 1.00 96.12 96 LEU A N 1
ATOM 725 C CA . LEU A 1 96 ? -6.961 2.577 13.043 1.00 96.12 96 LEU A CA 1
ATOM 726 C C . LEU A 1 96 ? -6.395 3.759 13.832 1.00 96.12 96 LEU A C 1
ATOM 728 O O . LEU A 1 96 ? -7.001 4.827 13.868 1.00 96.12 96 LEU A O 1
ATOM 732 N N . ILE A 1 97 ? -5.211 3.576 14.412 1.00 96.62 97 ILE A N 1
ATOM 733 C CA . ILE A 1 97 ? -4.426 4.652 15.028 1.00 96.62 97 ILE A CA 1
ATOM 734 C C . ILE A 1 97 ? -3.079 4.667 14.329 1.00 96.62 97 ILE A C 1
ATOM 736 O O . ILE A 1 97 ? -2.373 3.667 14.371 1.00 96.62 97 ILE A O 1
ATOM 740 N N . LEU A 1 98 ? -2.716 5.757 13.657 1.00 96.62 98 LEU A N 1
ATOM 741 C CA . LEU A 1 98 ? -1.464 5.786 12.909 1.00 96.62 98 LEU A CA 1
ATOM 742 C C . LEU A 1 98 ? -0.270 6.066 13.839 1.00 96.62 98 LEU A C 1
ATOM 744 O O . LEU A 1 98 ? -0.355 6.945 14.696 1.00 96.62 98 LEU A O 1
ATOM 748 N N . PRO A 1 99 ? 0.879 5.387 13.649 1.00 96.12 99 PRO A N 1
ATOM 749 C CA . PRO A 1 99 ? 2.075 5.591 14.477 1.00 96.12 99 PRO A CA 1
ATOM 750 C C . PRO A 1 99 ? 2.800 6.916 14.181 1.00 96.12 99 PRO A C 1
ATOM 752 O O . PRO A 1 99 ? 3.826 7.224 14.782 1.00 96.12 99 PRO A O 1
ATOM 755 N N . GLY A 1 100 ? 2.309 7.691 13.214 1.00 96.44 100 GLY A N 1
ATOM 756 C CA . GLY A 1 100 ? 2.898 8.941 12.763 1.00 96.44 100 GLY A CA 1
ATOM 757 C C . GLY A 1 100 ? 2.077 9.565 11.632 1.00 96.44 100 GLY A C 1
ATOM 758 O O . GLY A 1 100 ? 0.981 9.091 11.328 1.00 96.44 100 GLY A O 1
ATOM 759 N N . PRO A 1 101 ? 2.596 10.615 10.972 1.00 97.75 101 PRO A N 1
ATOM 760 C CA . PRO A 1 101 ? 1.877 11.302 9.904 1.00 97.75 101 PRO A CA 1
ATOM 761 C C . PRO A 1 101 ? 1.473 10.348 8.773 1.00 97.75 101 PRO A C 1
ATOM 763 O O . PRO A 1 101 ? 2.321 9.639 8.228 1.00 97.75 101 PRO A O 1
ATOM 766 N N . ALA A 1 102 ? 0.201 10.381 8.362 1.00 97.62 102 ALA A N 1
ATOM 767 C CA . ALA A 1 102 ? -0.334 9.476 7.341 1.00 97.62 102 ALA A CA 1
ATOM 768 C C . ALA A 1 102 ? 0.499 9.386 6.040 1.00 97.62 102 ALA A C 1
ATOM 770 O O . ALA A 1 102 ? 0.708 8.265 5.576 1.00 97.62 102 ALA A O 1
ATOM 771 N N . PRO A 1 103 ? 1.051 10.486 5.474 1.00 97.81 103 PRO A N 1
ATOM 772 C CA . PRO A 1 103 ? 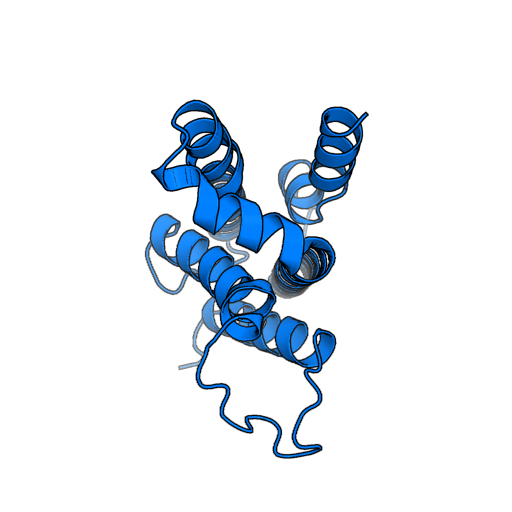1.907 10.399 4.285 1.00 97.81 103 PRO A CA 1
ATOM 773 C C . PRO A 1 103 ? 3.190 9.592 4.520 1.00 97.81 103 PRO A C 1
ATOM 775 O O . PRO A 1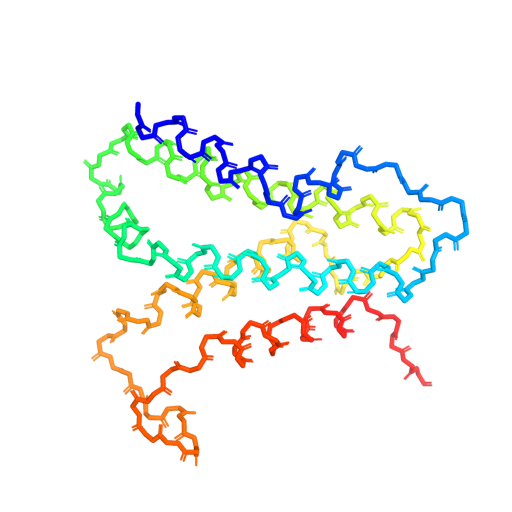 103 ? 3.646 8.857 3.646 1.00 97.81 103 PRO A O 1
ATOM 778 N N . MET A 1 104 ? 3.771 9.709 5.718 1.00 98.19 104 MET A N 1
ATOM 779 C CA . MET A 1 104 ? 4.968 8.964 6.103 1.00 98.19 104 MET A CA 1
ATOM 780 C C . MET A 1 104 ? 4.643 7.480 6.267 1.00 98.19 104 MET A C 1
ATOM 782 O O . MET A 1 104 ? 5.356 6.645 5.724 1.00 98.19 104 MET A O 1
ATOM 786 N N . VAL A 1 105 ? 3.546 7.153 6.956 1.00 98.25 105 VAL A N 1
ATOM 787 C CA . VAL A 1 105 ? 3.107 5.762 7.160 1.00 98.25 105 VAL A CA 1
ATOM 788 C C . VAL A 1 105 ? 2.792 5.090 5.822 1.00 98.25 105 VAL A C 1
ATOM 790 O O . VAL A 1 105 ? 3.285 3.995 5.558 1.00 98.25 105 VAL A O 1
ATOM 793 N N . ALA A 1 106 ? 2.040 5.762 4.947 1.00 98.38 106 ALA A N 1
ATOM 794 C CA . ALA A 1 106 ? 1.699 5.248 3.624 1.00 98.38 106 ALA A CA 1
ATOM 795 C C . ALA A 1 106 ? 2.940 4.973 2.771 1.00 98.38 106 ALA A C 1
ATOM 797 O O . ALA A 1 106 ? 3.077 3.888 2.201 1.00 98.38 106 ALA A O 1
ATOM 798 N N . ARG A 1 107 ? 3.881 5.927 2.734 1.00 97.75 107 ARG A N 1
ATOM 799 C CA . ARG A 1 107 ? 5.148 5.744 2.026 1.00 97.75 107 ARG A CA 1
ATOM 800 C C . ARG A 1 107 ? 5.938 4.579 2.608 1.00 97.75 107 ARG A C 1
ATOM 802 O O . ARG A 1 107 ? 6.377 3.733 1.845 1.00 97.75 107 ARG A O 1
ATOM 809 N N . THR A 1 108 ? 6.067 4.483 3.928 1.00 98.25 108 THR A N 1
ATOM 810 C CA . THR A 1 108 ? 6.770 3.366 4.572 1.00 98.25 108 THR A CA 1
ATOM 811 C C . THR A 1 108 ? 6.178 2.011 4.187 1.00 98.25 108 THR A C 1
ATOM 813 O O . THR A 1 108 ? 6.937 1.104 3.863 1.00 98.25 108 THR A O 1
ATOM 816 N N . ILE A 1 109 ? 4.849 1.865 4.152 1.00 98.19 109 ILE A N 1
ATOM 817 C CA . ILE A 1 109 ? 4.198 0.610 3.739 1.00 98.19 109 ILE A CA 1
ATOM 818 C C . ILE A 1 109 ? 4.590 0.232 2.305 1.00 98.19 109 ILE A C 1
ATOM 820 O O . ILE A 1 109 ? 5.021 -0.897 2.061 1.00 98.19 109 ILE A O 1
ATOM 824 N N . VAL A 1 110 ? 4.463 1.173 1.363 1.00 97.50 110 VAL A N 1
ATOM 825 C CA . VAL A 1 110 ? 4.786 0.934 -0.053 1.00 97.50 110 VAL A CA 1
ATOM 826 C C . VAL A 1 110 ? 6.272 0.620 -0.231 1.00 97.50 110 VAL A C 1
ATOM 828 O O . VAL A 1 110 ? 6.614 -0.342 -0.916 1.00 97.50 110 VAL A O 1
ATOM 831 N N . GLU A 1 111 ? 7.153 1.380 0.423 1.00 97.19 111 GLU A N 1
ATOM 832 C CA . GLU A 1 111 ? 8.601 1.191 0.324 1.00 97.19 111 GLU A CA 1
ATOM 833 C C . GLU A 1 111 ? 9.065 -0.125 0.942 1.00 97.19 111 GLU A C 1
ATOM 835 O O . GLU A 1 111 ? 9.922 -0.784 0.364 1.00 97.19 111 GLU A O 1
ATOM 840 N N . LEU A 1 112 ? 8.497 -0.545 2.077 1.00 97.19 112 LEU A N 1
ATOM 841 C CA . LEU A 1 112 ? 8.809 -1.847 2.667 1.00 97.19 112 LEU A CA 1
ATOM 842 C C . LEU A 1 112 ? 8.380 -2.980 1.733 1.00 97.19 112 LEU A C 1
ATOM 844 O O . LEU A 1 112 ? 9.166 -3.891 1.481 1.00 97.19 112 LEU A O 1
ATOM 848 N N . CYS A 1 113 ? 7.178 -2.905 1.155 1.00 97.38 113 CYS A N 1
ATOM 849 C CA . CYS A 1 113 ? 6.745 -3.907 0.184 1.00 97.38 113 CYS A CA 1
ATOM 850 C C . CYS A 1 113 ? 7.666 -3.928 -1.048 1.00 97.38 113 CYS A C 1
ATOM 852 O O . CYS A 1 113 ? 8.082 -5.000 -1.473 1.00 97.38 113 CYS A O 1
ATOM 854 N N . ALA A 1 114 ? 8.035 -2.768 -1.601 1.00 95.12 114 ALA A N 1
ATOM 855 C CA . ALA A 1 114 ? 8.925 -2.676 -2.761 1.00 95.12 114 ALA A CA 1
ATOM 856 C C . ALA A 1 114 ? 10.352 -3.162 -2.460 1.00 95.12 114 ALA A C 1
ATOM 858 O O . ALA A 1 114 ? 10.951 -3.870 -3.275 1.00 95.12 114 ALA A O 1
ATOM 859 N N . LEU A 1 115 ? 10.885 -2.829 -1.282 1.00 93.94 115 LEU A N 1
ATOM 860 C CA . LEU A 1 115 ? 12.184 -3.302 -0.818 1.00 93.94 115 LEU A CA 1
ATOM 861 C C . LEU A 1 115 ? 12.232 -4.828 -0.842 1.00 93.94 115 LEU A C 1
ATOM 863 O O . LEU A 1 115 ? 13.085 -5.404 -1.514 1.00 93.94 115 LEU A O 1
ATOM 867 N N . TRP A 1 116 ? 11.293 -5.466 -0.147 1.00 93.44 116 TRP A N 1
ATOM 868 C CA . TRP A 1 116 ? 11.311 -6.909 0.050 1.00 93.44 116 TRP A CA 1
ATOM 869 C C . TRP A 1 116 ? 10.840 -7.698 -1.174 1.00 93.44 116 TRP A C 1
ATOM 871 O O . TRP A 1 116 ? 11.444 -8.710 -1.505 1.00 93.44 116 TRP A O 1
ATOM 881 N N . ALA A 1 117 ? 9.796 -7.243 -1.868 1.00 93.88 117 ALA A N 1
ATOM 882 C CA . ALA A 1 117 ? 9.235 -7.963 -3.013 1.00 93.88 117 ALA A CA 1
ATOM 883 C C . ALA A 1 117 ? 10.044 -7.772 -4.306 1.00 93.88 117 ALA A C 1
ATOM 885 O O . ALA A 1 117 ? 9.914 -8.559 -5.248 1.00 93.88 117 ALA A O 1
ATOM 886 N N . VAL A 1 118 ? 10.833 -6.691 -4.389 1.00 93.19 118 VAL A N 1
ATOM 887 C CA . VAL A 1 118 ? 11.547 -6.305 -5.609 1.00 93.19 118 VAL A CA 1
ATOM 888 C C . VAL A 1 118 ? 13.026 -6.105 -5.344 1.00 93.19 118 VAL A C 1
ATOM 890 O O . VAL A 1 118 ? 13.831 -6.866 -5.865 1.00 93.19 118 VAL A O 1
ATOM 893 N N . HIS A 1 119 ? 13.410 -5.072 -4.593 1.00 90.94 119 HIS A N 1
ATOM 894 C CA . HIS A 1 119 ? 14.798 -4.603 -4.582 1.00 90.94 119 HIS A CA 1
ATOM 895 C C . HIS A 1 119 ? 15.785 -5.614 -4.003 1.00 90.94 119 HIS A C 1
ATOM 897 O O . HIS A 1 119 ? 16.859 -5.780 -4.579 1.00 90.94 119 HIS A O 1
ATOM 903 N N . LEU A 1 120 ? 15.400 -6.321 -2.943 1.00 88.44 120 LEU A N 1
ATOM 904 C CA . LEU A 1 120 ? 16.241 -7.307 -2.270 1.00 88.44 120 LEU A CA 1
ATOM 905 C C . LEU A 1 120 ? 16.661 -8.462 -3.195 1.00 88.44 120 LEU A C 1
ATOM 907 O O . LEU A 1 120 ? 17.772 -8.967 -3.094 1.00 88.44 120 LEU A O 1
ATOM 911 N N . HIS A 1 121 ? 15.823 -8.831 -4.168 1.00 86.38 121 HIS A N 1
ATOM 912 C CA . HIS A 1 121 ? 16.149 -9.866 -5.159 1.00 86.38 121 HIS A CA 1
ATOM 913 C C . HIS A 1 121 ? 17.256 -9.460 -6.145 1.00 86.38 121 HIS A C 1
ATOM 915 O O . HIS A 1 121 ? 17.744 -10.299 -6.899 1.00 86.38 121 HIS A O 1
ATOM 921 N N . PHE A 1 122 ? 17.626 -8.179 -6.172 1.00 87.31 122 PHE A N 1
ATOM 922 C CA . PHE A 1 122 ? 18.691 -7.628 -7.012 1.00 87.31 122 PHE A CA 1
ATOM 923 C C . PHE A 1 122 ? 19.799 -6.987 -6.169 1.00 87.31 122 PHE A C 1
ATOM 925 O O . PHE A 1 122 ? 20.571 -6.176 -6.690 1.00 87.31 122 PHE A O 1
ATOM 932 N N . ASP A 1 123 ? 19.848 -7.310 -4.875 1.00 83.88 123 ASP A N 1
ATOM 933 C CA . ASP A 1 123 ? 20.950 -6.936 -4.001 1.00 83.88 123 ASP A CA 1
ATOM 934 C C . ASP A 1 123 ? 22.216 -7.699 -4.439 1.00 83.88 123 ASP A C 1
ATOM 936 O O . ASP A 1 123 ? 22.177 -8.928 -4.537 1.00 83.88 123 ASP A O 1
ATOM 940 N N . PRO A 1 124 ? 23.333 -7.013 -4.754 1.00 78.69 124 PRO A N 1
ATOM 941 C CA . PRO A 1 124 ? 24.588 -7.674 -5.109 1.00 78.69 124 PRO A CA 1
ATOM 942 C C . PRO A 1 124 ? 25.238 -8.438 -3.942 1.00 78.69 124 PRO A C 1
ATOM 944 O O . PRO A 1 124 ? 26.174 -9.199 -4.184 1.00 78.69 124 PRO A O 1
ATOM 947 N N . SER A 1 125 ? 24.776 -8.245 -2.702 1.00 78.06 125 SER A N 1
ATOM 948 C CA . SER A 1 125 ? 25.292 -8.912 -1.505 1.00 78.06 125 SER A CA 1
ATOM 949 C C . SER A 1 125 ? 24.162 -9.543 -0.676 1.00 78.06 125 SER A C 1
ATOM 951 O O . SER A 1 125 ? 23.943 -9.134 0.467 1.00 78.06 125 SER A O 1
ATOM 953 N N . PRO A 1 126 ? 23.440 -10.553 -1.204 1.00 66.38 126 PRO A N 1
ATOM 954 C CA . PRO A 1 126 ? 22.373 -11.191 -0.452 1.00 66.38 126 PRO A CA 1
ATOM 955 C C . PRO A 1 126 ? 22.990 -11.996 0.699 1.00 66.38 126 PRO A C 1
ATOM 957 O O . PRO A 1 126 ? 23.629 -13.025 0.478 1.00 66.38 126 PRO A O 1
ATOM 960 N N . GLU A 1 127 ? 22.814 -11.542 1.940 1.00 66.50 127 GLU A N 1
ATOM 961 C CA . GLU A 1 127 ? 23.120 -12.389 3.096 1.00 66.50 127 GLU A CA 1
ATOM 962 C C . GLU A 1 127 ? 22.223 -13.648 3.083 1.00 66.50 127 GLU A C 1
ATOM 964 O O . GLU A 1 127 ? 21.184 -13.678 2.426 1.00 66.50 127 GLU A O 1
ATOM 969 N N . PRO A 1 128 ? 22.573 -14.734 3.780 1.00 55.88 128 PRO A N 1
ATOM 970 C CA . PRO A 1 128 ? 21.659 -15.851 3.991 1.00 55.88 128 PRO A CA 1
ATOM 971 C C . PRO A 1 128 ? 20.682 -15.515 5.135 1.00 55.88 128 PRO A C 1
ATOM 973 O O . PRO A 1 128 ? 20.873 -15.925 6.273 1.00 55.88 128 PRO A O 1
ATOM 976 N N . TRP A 1 129 ? 19.620 -14.759 4.848 1.00 59.84 129 TRP A N 1
ATOM 977 C CA . TRP A 1 129 ? 18.612 -14.323 5.840 1.00 59.84 129 TRP A CA 1
ATOM 978 C C . TRP A 1 129 ? 17.610 -15.422 6.238 1.00 59.84 129 TRP A C 1
ATOM 980 O O . TRP A 1 129 ? 16.799 -15.225 7.143 1.00 59.84 129 TRP A O 1
ATOM 990 N N . SER A 1 130 ? 17.671 -16.600 5.609 1.00 51.84 130 SER A N 1
ATOM 991 C CA . SER A 1 130 ? 16.847 -17.747 5.994 1.00 51.84 130 SER A CA 1
ATOM 992 C C . SER A 1 130 ? 17.570 -18.628 7.013 1.00 51.84 130 SER A C 1
ATOM 994 O O . SER A 1 130 ? 18.513 -19.349 6.690 1.00 51.84 130 SER A O 1
ATOM 996 N N . ILE A 1 131 ? 17.069 -18.596 8.248 1.00 48.47 131 ILE A N 1
ATOM 997 C CA . ILE A 1 131 ? 17.473 -19.479 9.356 1.00 48.47 131 ILE A CA 1
ATOM 998 C C . ILE A 1 131 ? 16.950 -20.917 9.171 1.00 48.47 131 ILE A C 1
ATOM 1000 O O . ILE A 1 131 ? 17.409 -21.829 9.853 1.00 48.47 131 ILE A O 1
ATOM 1004 N N . VAL A 1 132 ? 15.978 -21.118 8.269 1.00 49.59 132 VAL A N 1
ATOM 1005 C CA . VAL A 1 132 ? 15.279 -22.398 8.054 1.00 49.59 132 VAL A CA 1
ATOM 1006 C C . VAL A 1 132 ? 15.821 -23.1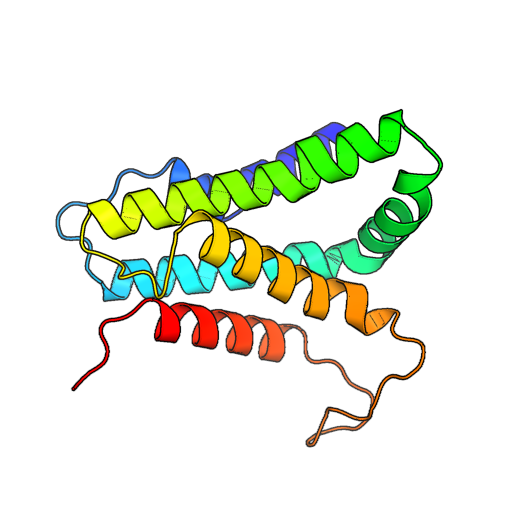35 6.826 1.00 49.59 132 VAL A C 1
ATOM 1008 O O . VAL A 1 132 ? 16.012 -24.347 6.882 1.00 49.59 132 VAL A O 1
ATOM 1011 N N . GLN A 1 133 ? 16.108 -22.414 5.734 1.00 51.84 133 GLN A N 1
ATOM 1012 C CA . GLN A 1 133 ? 16.727 -22.940 4.510 1.00 51.84 133 GLN A CA 1
ATOM 1013 C C . GLN A 1 133 ? 17.520 -21.850 3.769 1.00 51.84 133 GLN A C 1
ATOM 1015 O O . GLN A 1 133 ? 16.916 -21.018 3.082 1.00 51.84 133 GLN A O 1
ATOM 1020 N N . PRO A 1 134 ? 18.862 -21.851 3.850 1.00 52.94 134 PRO A N 1
ATOM 1021 C CA . PRO A 1 134 ? 19.699 -20.926 3.094 1.00 52.94 134 PRO A CA 1
ATOM 1022 C C . PRO A 1 134 ? 19.345 -20.945 1.598 1.00 52.94 134 PRO A C 1
ATOM 1024 O O . PRO A 1 134 ? 19.357 -22.001 0.969 1.00 52.94 134 PRO A O 1
ATOM 1027 N N . GLY A 1 135 ? 19.030 -19.779 1.027 1.00 58.34 135 GLY A N 1
ATOM 1028 C CA . GLY A 1 135 ? 18.787 -19.609 -0.412 1.00 58.34 135 GLY A CA 1
ATOM 1029 C C . GLY A 1 135 ? 17.330 -19.693 -0.887 1.00 58.34 135 GLY A C 1
ATOM 1030 O O . GLY A 1 135 ? 17.098 -19.477 -2.075 1.00 58.34 135 GLY A O 1
ATOM 1031 N N . VAL A 1 136 ? 16.350 -19.951 -0.010 1.00 67.94 136 VAL A N 1
ATOM 1032 C CA . VAL A 1 136 ? 14.917 -19.909 -0.370 1.00 67.94 136 VAL A CA 1
ATOM 1033 C C . VAL A 1 136 ? 14.256 -18.670 0.232 1.00 67.94 136 VAL A C 1
ATOM 1035 O O . VAL A 1 136 ? 14.258 -18.489 1.448 1.00 67.94 136 VAL A O 1
ATOM 1038 N N . ILE A 1 137 ? 13.696 -17.822 -0.634 1.00 75.56 137 ILE A N 1
ATOM 1039 C CA . ILE A 1 137 ? 12.892 -16.656 -0.253 1.00 75.56 137 ILE A CA 1
ATOM 1040 C C . ILE A 1 137 ? 11.436 -17.108 -0.176 1.00 75.56 137 ILE A C 1
ATOM 1042 O O . ILE A 1 137 ? 10.868 -17.523 -1.185 1.00 75.56 137 ILE A O 1
ATOM 1046 N N . ASP A 1 138 ? 10.853 -17.033 1.016 1.00 86.62 138 ASP A N 1
ATOM 1047 C CA . ASP A 1 138 ? 9.436 -17.309 1.243 1.00 86.62 138 ASP A CA 1
ATOM 1048 C C . ASP A 1 138 ? 8.643 -15.996 1.160 1.00 86.62 138 ASP A C 1
ATOM 1050 O O . ASP A 1 138 ? 8.537 -15.240 2.129 1.00 86.62 138 ASP A O 1
ATOM 1054 N N . ASP A 1 139 ? 8.137 -15.710 -0.042 1.00 90.12 139 ASP A N 1
ATOM 1055 C CA . ASP A 1 139 ? 7.322 -14.529 -0.341 1.00 90.12 139 ASP A CA 1
ATOM 1056 C C . ASP A 1 139 ? 6.084 -14.434 0.577 1.00 90.12 139 ASP A C 1
ATOM 1058 O O . ASP A 1 139 ? 5.721 -13.339 1.011 1.00 90.12 139 ASP A O 1
ATOM 1062 N N . ASP A 1 140 ? 5.463 -15.565 0.928 1.00 91.81 140 ASP A N 1
ATOM 1063 C CA . ASP A 1 140 ? 4.263 -15.589 1.770 1.00 91.81 140 ASP A CA 1
ATOM 1064 C C . ASP A 1 140 ? 4.608 -15.250 3.227 1.00 91.81 140 ASP A C 1
ATOM 1066 O O . ASP A 1 140 ? 3.920 -14.443 3.862 1.00 91.81 140 ASP A O 1
ATOM 1070 N N . ALA A 1 141 ? 5.712 -15.794 3.751 1.00 91.56 141 ALA A N 1
ATOM 1071 C CA . ALA A 1 141 ? 6.194 -15.464 5.092 1.00 91.56 141 ALA A CA 1
ATOM 1072 C C . ALA A 1 141 ? 6.584 -13.984 5.222 1.00 91.56 141 ALA A C 1
ATOM 1074 O O . ALA A 1 141 ? 6.296 -13.349 6.242 1.00 91.56 141 ALA A O 1
ATOM 1075 N N . ILE A 1 142 ? 7.208 -13.407 4.192 1.00 92.75 142 ILE A N 1
ATOM 1076 C CA . ILE A 1 142 ? 7.564 -11.984 4.174 1.00 92.75 142 ILE A CA 1
ATOM 1077 C C . ILE A 1 142 ? 6.304 -11.123 4.116 1.00 92.75 142 ILE A C 1
ATOM 1079 O O . ILE A 1 142 ? 6.166 -10.205 4.926 1.00 92.75 142 ILE A O 1
ATOM 1083 N N . ALA A 1 143 ? 5.366 -11.431 3.216 1.00 96.31 143 ALA A N 1
ATOM 1084 C CA . ALA A 1 143 ? 4.105 -10.704 3.106 1.00 96.31 143 ALA A CA 1
ATOM 1085 C C . ALA A 1 143 ? 3.345 -10.695 4.442 1.00 96.31 143 ALA A C 1
ATOM 1087 O O . ALA A 1 143 ? 2.933 -9.631 4.912 1.00 96.31 143 ALA A O 1
ATOM 1088 N N . ALA A 1 144 ? 3.236 -11.859 5.092 1.00 96.06 144 ALA A N 1
ATOM 1089 C CA . ALA A 1 144 ? 2.604 -11.998 6.400 1.00 96.06 144 ALA A CA 1
ATOM 1090 C C . ALA A 1 144 ? 3.343 -11.205 7.492 1.00 96.06 144 ALA A C 1
ATOM 1092 O O . ALA A 1 144 ? 2.710 -10.535 8.306 1.00 96.06 144 ALA A O 1
ATOM 1093 N N . THR A 1 145 ? 4.679 -11.225 7.485 1.00 95.88 145 THR A N 1
ATOM 1094 C CA . THR A 1 145 ? 5.504 -10.478 8.449 1.00 95.88 145 THR A CA 1
ATOM 1095 C C . THR A 1 145 ? 5.329 -8.966 8.295 1.00 95.88 145 THR A C 1
ATOM 1097 O O . THR A 1 145 ? 5.156 -8.259 9.289 1.00 95.88 145 THR A O 1
ATOM 1100 N N . LEU A 1 146 ? 5.333 -8.456 7.059 1.00 97.25 146 LEU A N 1
ATOM 1101 C CA . LEU A 1 146 ? 5.107 -7.036 6.781 1.00 97.25 146 LEU A CA 1
ATOM 1102 C C . LEU A 1 146 ? 3.688 -6.607 7.162 1.00 97.25 146 LEU A C 1
ATOM 1104 O O . LEU A 1 146 ? 3.513 -5.556 7.780 1.00 97.25 146 LEU A O 1
ATOM 1108 N N . ALA A 1 147 ? 2.683 -7.424 6.835 1.00 98.06 147 ALA A N 1
ATOM 1109 C CA . ALA A 1 147 ? 1.299 -7.182 7.223 1.00 98.06 147 ALA A CA 1
ATOM 1110 C C . ALA A 1 147 ? 1.153 -7.097 8.750 1.00 98.06 147 ALA A C 1
ATOM 1112 O O . ALA A 1 147 ? 0.557 -6.144 9.251 1.00 98.06 147 ALA A O 1
ATOM 1113 N N . GLU A 1 148 ? 1.753 -8.030 9.490 1.00 97.06 148 GLU A N 1
ATOM 1114 C CA . GLU A 1 148 ? 1.717 -8.043 10.954 1.00 97.06 148 GLU A CA 1
ATOM 1115 C C . GLU A 1 148 ? 2.434 -6.828 11.560 1.00 97.06 148 GLU A C 1
ATOM 1117 O O . GLU A 1 148 ? 1.919 -6.210 12.493 1.00 97.06 148 GLU A O 1
ATOM 1122 N N . PHE A 1 149 ? 3.590 -6.436 11.015 1.00 96.62 149 PHE A N 1
ATOM 1123 C CA . PHE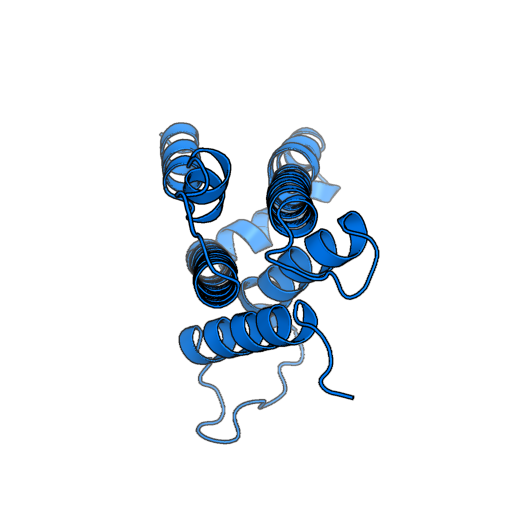 A 1 149 ? 4.307 -5.238 11.460 1.00 96.62 149 PHE A CA 1
ATOM 1124 C C . PHE A 1 149 ? 3.443 -3.980 11.312 1.00 96.62 149 PHE A C 1
ATOM 1126 O O . PHE A 1 149 ? 3.298 -3.203 12.258 1.00 96.62 149 PHE A O 1
ATOM 1133 N N . VAL A 1 150 ? 2.819 -3.808 10.144 1.00 97.19 150 VAL A N 1
ATOM 1134 C CA . VAL A 1 150 ? 1.947 -2.665 9.846 1.00 97.19 150 VAL A CA 1
ATOM 1135 C C . VAL A 1 150 ? 0.690 -2.681 10.716 1.00 97.19 150 VAL A C 1
ATOM 1137 O O . VAL A 1 150 ? 0.311 -1.644 11.263 1.00 97.19 150 VAL A O 1
ATOM 1140 N N . VAL A 1 151 ? 0.056 -3.843 10.892 1.00 96.50 151 VAL A N 1
ATOM 1141 C CA . VAL A 1 151 ? -1.123 -3.976 11.754 1.00 96.50 151 VAL A CA 1
ATOM 1142 C C . VAL A 1 151 ? -0.777 -3.634 13.194 1.00 96.50 151 VAL A C 1
ATOM 1144 O O . VAL A 1 151 ? -1.453 -2.799 13.776 1.00 96.50 151 VAL A O 1
ATOM 1147 N N . ARG A 1 152 ? 0.293 -4.185 13.774 1.00 95.50 152 ARG A N 1
ATOM 1148 C CA . ARG A 1 152 ? 0.682 -3.850 15.156 1.00 95.50 152 ARG A CA 1
ATOM 1149 C C . ARG A 1 152 ? 0.985 -2.368 15.324 1.00 95.50 152 ARG A C 1
ATOM 1151 O O . ARG A 1 152 ? 0.518 -1.757 16.282 1.00 95.50 152 ARG A O 1
ATOM 1158 N N . ALA A 1 153 ? 1.706 -1.782 14.372 1.00 94.81 153 ALA A N 1
ATOM 1159 C CA . ALA A 1 153 ? 2.043 -0.366 14.400 1.00 94.81 153 ALA A CA 1
ATOM 1160 C C . ALA A 1 153 ? 0.816 0.553 14.272 1.00 94.81 153 ALA A C 1
ATOM 1162 O O . ALA A 1 153 ? 0.899 1.714 14.654 1.00 94.81 153 ALA A O 1
ATOM 1163 N N . THR A 1 154 ? -0.314 0.057 13.751 1.00 93.25 154 THR A N 1
ATOM 1164 C CA . THR A 1 154 ? -1.543 0.844 13.544 1.00 93.25 154 THR A CA 1
ATOM 1165 C C . THR A 1 154 ? -2.608 0.627 14.624 1.00 93.25 154 THR A C 1
ATOM 1167 O O . THR A 1 154 ? -3.805 0.862 14.418 1.00 93.25 154 THR A O 1
ATOM 1170 N N . THR A 1 155 ? -2.179 0.155 15.796 1.00 87.69 155 THR A N 1
ATOM 1171 C CA . THR A 1 155 ? -3.052 -0.158 16.929 1.00 87.69 155 THR A CA 1
ATOM 1172 C C . THR A 1 155 ? -2.658 0.632 18.162 1.00 87.69 155 THR A C 1
ATOM 1174 O O . THR A 1 155 ? -1.502 1.015 18.311 1.00 87.69 155 THR A O 1
ATOM 1177 N N . ALA A 1 156 ? -3.627 0.891 19.047 1.00 70.38 156 ALA A N 1
ATOM 1178 C CA . ALA A 1 156 ? -3.331 1.483 20.346 1.00 70.38 156 ALA A CA 1
ATOM 1179 C C . ALA A 1 156 ? -2.297 0.612 21.067 1.00 70.38 156 ALA A C 1
ATOM 1181 O O . ALA A 1 156 ? -2.488 -0.603 21.168 1.00 70.38 156 ALA A O 1
ATOM 1182 N N . SER A 1 157 ? -1.229 1.234 21.567 1.00 60.56 157 SER A N 1
ATOM 1183 C CA . SER A 1 157 ? -0.326 0.561 22.492 1.00 60.56 157 SER A CA 1
ATOM 1184 C C . SER A 1 157 ? -1.123 0.232 23.752 1.00 60.56 157 SER A C 1
ATOM 1186 O O . SER A 1 157 ? -1.792 1.106 24.305 1.00 60.56 157 SER A O 1
ATOM 1188 N N . SER A 1 158 ? -1.108 -1.032 24.169 1.00 55.44 158 SER A N 1
ATOM 1189 C CA . SER A 1 158 ? -1.540 -1.385 25.517 1.00 55.44 158 SER A CA 1
ATOM 1190 C C . SER A 1 158 ? -0.469 -0.846 26.463 1.00 55.44 158 SER A C 1
ATOM 1192 O O . SER A 1 158 ? 0.613 -1.429 26.524 1.00 55.44 158 SER A O 1
ATOM 1194 N N . ASP A 1 159 ? -0.731 0.294 27.098 1.00 41.25 159 ASP A N 1
ATOM 1195 C CA . ASP A 1 159 ? 0.055 0.762 28.247 1.00 41.25 159 ASP A CA 1
ATOM 1196 C C . ASP A 1 159 ? -0.077 -0.208 29.436 1.00 41.25 159 ASP A C 1
ATOM 1198 O O . ASP A 1 159 ? -1.182 -0.778 29.627 1.00 41.25 159 ASP A O 1
#

Foldseek 3Di:
DVVVVVVVLVCPQLLVVLLPDDQDVPDALVNLLVSLLSNLLSLLVVCLVCQVVLVVLVVCLVVPVVSVCCCVPVNQVVQLVSQLSSLVVCVVVVSWAALDDSSVLSNVSNVLSCCLSHVQVVPPDNDQPDPPDRPDDDSNVSSNVSSVVSSVNGDDDPD

Radius of gyration: 16.67 Å; chains: 1; bounding box: 48×34×53 Å

Organism: Mycobacterium tuberculosis (NCBI:txid1773)

pLDDT: mean 87.97, std 12.58, range [41.25, 98.44]

Secondary structure (DSSP, 8-state):
-HHHHHHHHHHT-HHHHHHHSPPPTT--HHHHHHHHHHHHHHHHHHHHHTHHHHHHHHHHGGG-HHHHIIIIIIIIIHHHHHHHHHHHHHHHTTS---SS-HHHHHHHHHHHHHHHHTGGGG-SS-----SSSTT---HHHHHHHHHHHHHHHTS----